Protein AF-A0A830EP19-F1 (afdb_monomer)

Radius of gyration: 11.17 Å; Cα contacts (8 Å, |Δi|>4): 169; chains: 1; bounding box: 26×20×31 Å

Nearest PDB s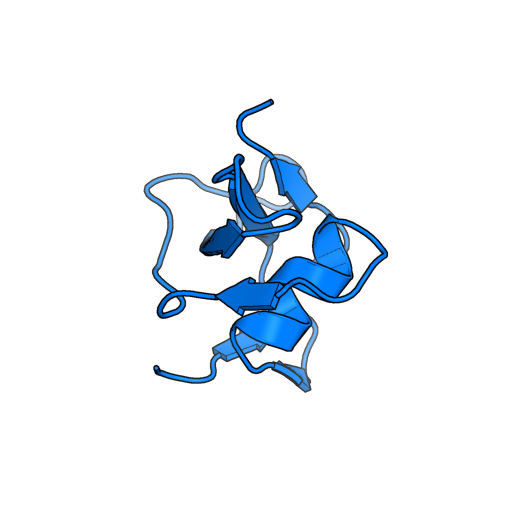tructures (foldseek):
  9esh-assembly1_m  TM=5.108E-01  e=5.356E+00  Schizosaccharomyces pombe
  8yrl-assembly1_B  TM=4.812E-01  e=5.356E+00  Aspergillus fumigatus CEA10
  6qp8-assembly1_B  TM=4.377E-01  e=7.117E+00  Drosophila melanogaster
  3pu2-assembly7_G  TM=2.451E-01  e=7.533E+00  Cereibacter sphaeroides 2.4.1

Solvent-accessible surface area (backbone atoms only — not comparable to full-atom values): 4160 Å² total; per-residue (Å²): 121,54,68,44,69,40,66,92,36,85,36,45,37,48,54,50,43,20,71,60,73,73,50,76,46,79,45,50,44,47,51,44,79,42,102,48,60,28,92,89,78,63,44,62,21,33,30,31,44,31,20,77,46,100,88,46,78,47,44,33,34,36,31,34,77,54,90,58,59,50,58,84,120

Secondary structure (DSSP, 8-state):
---EEETTEEE-HHHHHHHHHSS--SEE---EEEEEE-TTT--EEEEEEEEEETTEEEEEEEESSSS-EEE--

Mean predicted aligned error: 2.35 Å

Sequence (73 aa):
MSNRVVEGRMVTPERLAELVEGERPLEAESIEDAEMACPECGENVLSVGYMPSVTEFVTAYKCQECSWSDTDR

Structure (mmCIF, N/CA/C/O backbone):
data_AF-A0A830EP19-F1
#
_entry.id   AF-A0A830EP19-F1
#
loop_
_atom_site.group_PDB
_atom_site.id
_atom_site.type_symbol
_atom_site.label_atom_id
_atom_site.label_alt_id
_atom_site.label_comp_id
_atom_site.label_asym_id
_atom_site.label_entity_id
_atom_site.label_seq_id
_atom_site.pdbx_PDB_ins_code
_atom_site.Cartn_x
_atom_site.Cartn_y
_atom_site.Cartn_z
_atom_site.occupancy
_atom_site.B_iso_or_equiv
_atom_site.auth_seq_id
_atom_site.auth_comp_id
_atom_site.auth_asym_id
_atom_site.auth_atom_id
_atom_site.pdbx_PDB_model_num
ATOM 1 N N . MET A 1 1 ? 13.133 6.316 2.402 1.00 60.34 1 MET A N 1
ATOM 2 C CA . MET A 1 1 ? 12.657 4.920 2.343 1.00 60.34 1 MET A CA 1
ATOM 3 C C . MET A 1 1 ? 12.458 4.413 3.763 1.00 60.34 1 MET A C 1
ATOM 5 O O . MET A 1 1 ? 13.386 3.878 4.359 1.00 60.34 1 MET A O 1
ATOM 9 N N . SER A 1 2 ? 11.287 4.661 4.343 1.00 84.25 2 SER A N 1
ATOM 10 C CA . SER A 1 2 ? 10.957 4.181 5.687 1.00 84.25 2 SER A CA 1
ATOM 11 C C . SER A 1 2 ? 10.082 2.942 5.563 1.00 84.25 2 SER A C 1
ATOM 13 O O . SER A 1 2 ? 9.058 2.987 4.886 1.00 84.25 2 SER A O 1
ATOM 15 N N . ASN A 1 3 ? 10.485 1.847 6.205 1.00 93.50 3 ASN A N 1
ATOM 16 C CA . ASN A 1 3 ? 9.650 0.652 6.306 1.00 93.50 3 ASN A CA 1
ATOM 17 C C . ASN A 1 3 ? 8.438 0.944 7.198 1.00 93.50 3 ASN A C 1
ATOM 19 O O . ASN A 1 3 ? 8.522 1.762 8.119 1.00 93.50 3 ASN A O 1
ATOM 23 N N . ARG A 1 4 ? 7.329 0.246 6.961 1.00 95.88 4 ARG A N 1
ATOM 24 C CA . ARG A 1 4 ? 6.100 0.377 7.756 1.00 95.88 4 ARG A CA 1
ATOM 25 C C . ARG A 1 4 ? 5.594 -0.983 8.210 1.00 95.88 4 ARG A C 1
ATOM 27 O O . ARG A 1 4 ? 5.965 -2.012 7.651 1.00 95.88 4 ARG A O 1
ATOM 34 N N . VAL A 1 5 ? 4.779 -0.983 9.260 1.00 96.88 5 VAL A N 1
ATOM 35 C CA . VAL A 1 5 ? 4.077 -2.187 9.710 1.00 96.88 5 VAL A CA 1
ATOM 36 C C . VAL A 1 5 ? 2.757 -2.286 8.953 1.00 96.88 5 VAL A C 1
ATOM 38 O O . VAL A 1 5 ? 1.982 -1.330 8.950 1.00 96.88 5 VAL A O 1
ATOM 41 N N . VAL A 1 6 ? 2.542 -3.433 8.311 1.00 97.00 6 VAL A N 1
ATOM 42 C CA . VAL A 1 6 ? 1.323 -3.792 7.577 1.00 97.00 6 VAL A CA 1
ATOM 43 C C . VAL A 1 6 ? 0.974 -5.233 7.924 1.00 97.00 6 VAL A C 1
ATOM 45 O O . VAL A 1 6 ? 1.833 -6.114 7.858 1.00 97.00 6 VAL A O 1
ATOM 48 N N . GLU A 1 7 ? -0.264 -5.462 8.349 1.00 96.44 7 GLU A N 1
ATOM 49 C CA . GLU A 1 7 ? -0.805 -6.748 8.799 1.00 96.44 7 GLU A CA 1
ATOM 50 C C . GLU A 1 7 ? 0.121 -7.441 9.822 1.00 96.44 7 GLU A C 1
ATOM 52 O O . GLU A 1 7 ? 0.425 -8.636 9.746 1.00 96.44 7 GLU A O 1
ATOM 57 N N . GLY A 1 8 ? 0.653 -6.652 10.765 1.00 95.81 8 GLY A N 1
ATOM 58 C CA . GLY A 1 8 ? 1.564 -7.120 11.813 1.00 95.81 8 GLY A CA 1
ATOM 59 C C . GLY A 1 8 ? 2.980 -7.484 11.342 1.00 95.81 8 GLY A C 1
ATOM 60 O O . GLY A 1 8 ? 3.739 -8.086 12.105 1.00 95.81 8 GLY A O 1
ATOM 61 N N . ARG A 1 9 ? 3.368 -7.144 10.106 1.00 95.38 9 ARG A N 1
ATOM 62 C CA . ARG A 1 9 ? 4.694 -7.439 9.536 1.00 95.38 9 ARG A CA 1
ATOM 63 C C . ARG A 1 9 ? 5.403 -6.165 9.106 1.00 95.38 9 ARG A C 1
ATOM 65 O O . ARG A 1 9 ? 4.777 -5.228 8.631 1.00 95.38 9 ARG A O 1
ATOM 72 N N . MET A 1 10 ? 6.728 -6.138 9.245 1.00 96.81 10 MET A N 1
ATOM 73 C CA . MET A 1 10 ? 7.530 -5.051 8.685 1.00 96.81 10 MET A CA 1
ATOM 74 C C . MET A 1 10 ? 7.612 -5.211 7.164 1.00 96.81 10 MET A C 1
ATOM 76 O O . MET A 1 10 ? 8.005 -6.269 6.672 1.00 96.81 10 MET A O 1
ATOM 80 N N . VAL A 1 11 ? 7.262 -4.159 6.435 1.00 97.44 11 VAL A N 1
ATOM 81 C CA . VAL A 1 11 ? 7.178 -4.133 4.977 1.00 97.44 11 VAL A CA 1
ATOM 82 C C . VAL A 1 11 ? 8.044 -2.995 4.434 1.00 97.44 11 VAL A C 1
ATOM 84 O O . VAL A 1 11 ? 8.010 -1.868 4.934 1.00 97.44 11 VAL A O 1
ATOM 87 N N . THR A 1 12 ? 8.861 -3.318 3.430 1.00 97.81 12 THR A N 1
ATOM 88 C CA . THR A 1 12 ? 9.639 -2.350 2.644 1.00 97.81 12 THR A CA 1
ATOM 89 C C . THR A 1 12 ? 8.764 -1.743 1.546 1.00 97.81 12 THR A C 1
ATOM 91 O O . THR A 1 12 ? 7.758 -2.354 1.187 1.00 97.81 12 THR A O 1
ATOM 94 N N . PRO A 1 13 ? 9.130 -0.592 0.958 1.00 98.19 13 PRO A N 1
ATOM 95 C CA . PRO A 1 13 ? 8.304 0.004 -0.089 1.00 98.19 13 PRO A CA 1
ATOM 96 C C . PRO A 1 13 ? 8.070 -0.912 -1.299 1.00 98.19 13 PRO A C 1
ATOM 98 O O . PRO A 1 13 ? 6.930 -1.109 -1.704 1.00 98.19 13 PRO A O 1
ATOM 101 N N . GLU A 1 14 ? 9.117 -1.579 -1.795 1.00 97.75 14 GLU A N 1
ATOM 102 C CA . GLU A 1 14 ? 8.998 -2.565 -2.881 1.00 97.75 14 GLU A CA 1
ATOM 103 C C . GLU A 1 14 ? 8.067 -3.723 -2.515 1.00 97.75 14 GLU A C 1
ATOM 105 O O . GLU A 1 14 ? 7.283 -4.182 -3.342 1.00 97.75 14 GLU A O 1
ATOM 110 N N . ARG A 1 15 ? 8.127 -4.197 -1.261 1.00 97.88 15 ARG A N 1
ATOM 111 C CA . ARG A 1 15 ? 7.258 -5.280 -0.802 1.00 97.88 15 ARG A CA 1
ATOM 112 C C . ARG A 1 15 ? 5.815 -4.811 -0.641 1.00 97.88 15 ARG A C 1
ATOM 114 O O . ARG A 1 15 ? 4.915 -5.612 -0.857 1.00 97.88 15 ARG A O 1
ATOM 121 N N . LEU A 1 16 ? 5.587 -3.556 -0.255 1.00 97.94 16 LEU A N 1
ATOM 122 C CA . LEU A 1 16 ? 4.244 -2.985 -0.178 1.00 97.94 16 LEU A CA 1
ATOM 123 C C . LEU A 1 16 ? 3.615 -2.916 -1.570 1.00 97.94 16 LEU A C 1
ATOM 125 O O . LEU A 1 16 ? 2.501 -3.394 -1.743 1.00 97.94 16 LEU A O 1
ATOM 129 N N . ALA A 1 17 ? 4.360 -2.406 -2.553 1.00 98.06 17 ALA A N 1
ATOM 130 C CA . ALA A 1 17 ? 3.940 -2.396 -3.949 1.00 98.06 17 ALA A CA 1
ATOM 131 C C . ALA A 1 17 ? 3.669 -3.820 -4.466 1.00 98.06 17 ALA A C 1
ATOM 133 O O . ALA A 1 17 ? 2.606 -4.070 -5.021 1.00 98.06 17 ALA A O 1
ATOM 134 N N . GLU A 1 18 ? 4.559 -4.782 -4.187 1.00 98.00 18 GLU A N 1
ATOM 135 C CA . GLU A 1 18 ? 4.369 -6.193 -4.563 1.00 98.00 18 GLU A CA 1
ATOM 136 C C . GLU A 1 18 ? 3.105 -6.812 -3.945 1.00 98.00 18 GLU A C 1
ATOM 138 O O . GLU A 1 18 ? 2.444 -7.629 -4.580 1.00 98.00 18 GLU A O 1
ATOM 143 N N . LEU A 1 19 ? 2.751 -6.446 -2.708 1.00 97.31 19 LEU A N 1
ATOM 144 C CA . LEU A 1 19 ? 1.534 -6.946 -2.059 1.00 97.31 19 LEU A CA 1
ATOM 145 C C . LEU A 1 19 ? 0.253 -6.465 -2.752 1.00 97.31 19 LEU A C 1
ATOM 147 O O . LEU A 1 19 ? -0.746 -7.175 -2.682 1.00 97.31 19 LEU A O 1
ATOM 151 N N . VAL A 1 20 ? 0.281 -5.285 -3.375 1.00 97.69 20 VAL A N 1
ATOM 152 C CA . VAL A 1 20 ? -0.875 -4.696 -4.063 1.00 97.69 20 VAL A CA 1
ATOM 153 C C . VAL A 1 20 ? -0.915 -5.107 -5.536 1.00 97.69 20 VAL A C 1
ATOM 155 O O . VAL A 1 20 ? -1.946 -5.579 -6.000 1.00 97.69 20 VAL A O 1
ATOM 158 N N . GLU A 1 21 ? 0.205 -4.987 -6.253 1.00 96.69 21 GLU A N 1
ATOM 159 C CA . GLU A 1 21 ? 0.302 -5.296 -7.690 1.00 96.69 21 GLU A CA 1
ATOM 160 C C . GLU A 1 21 ? 0.331 -6.810 -7.963 1.00 96.69 21 GLU A C 1
ATOM 162 O O . GLU A 1 21 ? -0.059 -7.275 -9.030 1.00 96.69 21 GLU A O 1
ATOM 167 N N . GLY A 1 22 ? 0.800 -7.607 -6.997 1.00 97.00 22 GLY A N 1
ATOM 168 C CA . GLY A 1 22 ? 0.991 -9.053 -7.140 1.00 97.00 22 GLY A CA 1
ATOM 169 C C . GLY A 1 22 ? 2.322 -9.454 -7.788 1.00 97.00 22 GLY A C 1
ATOM 170 O O . GLY A 1 22 ? 2.689 -10.630 -7.741 1.00 97.00 22 GLY A O 1
ATOM 171 N N . GLU A 1 23 ? 3.077 -8.496 -8.328 1.00 96.19 23 GLU A N 1
ATOM 172 C CA . GLU A 1 23 ? 4.414 -8.678 -8.902 1.00 96.19 23 GLU A CA 1
ATOM 173 C C . GLU A 1 23 ? 5.408 -7.666 -8.315 1.00 96.19 23 GLU A C 1
ATOM 175 O O . GLU A 1 23 ? 5.027 -6.595 -7.841 1.00 96.19 23 GLU A O 1
ATOM 180 N N . ARG A 1 24 ? 6.708 -7.994 -8.314 1.00 96.38 24 ARG A N 1
ATOM 181 C CA . ARG A 1 24 ? 7.724 -7.050 -7.821 1.00 96.38 24 ARG A CA 1
ATOM 182 C C . ARG A 1 24 ? 7.923 -5.900 -8.807 1.00 96.38 24 ARG A C 1
ATOM 184 O O . ARG A 1 24 ? 8.169 -6.178 -9.981 1.00 96.38 24 ARG A O 1
ATOM 191 N N . PRO A 1 25 ? 7.920 -4.642 -8.334 1.00 97.31 25 PRO A N 1
ATOM 192 C CA . PRO A 1 25 ? 8.204 -3.500 -9.187 1.00 97.31 25 PRO A CA 1
ATOM 193 C C . PRO A 1 25 ? 9.692 -3.431 -9.548 1.00 97.31 25 PRO A C 1
ATOM 195 O O . PRO A 1 25 ? 10.537 -4.080 -8.927 1.00 97.31 25 PRO A O 1
ATOM 198 N N . LEU A 1 26 ? 10.015 -2.594 -10.531 1.00 97.56 26 LEU A N 1
ATOM 199 C CA . LEU A 1 26 ? 11.395 -2.226 -10.844 1.00 97.56 26 LEU A CA 1
ATOM 200 C C . LEU A 1 26 ? 11.984 -1.293 -9.781 1.00 97.56 26 LEU A C 1
ATOM 202 O O . LEU A 1 26 ? 13.144 -1.446 -9.410 1.00 97.56 26 LEU A O 1
ATOM 206 N N . GLU A 1 27 ? 11.186 -0.337 -9.309 1.00 97.25 27 GLU A N 1
ATOM 207 C CA . GLU A 1 27 ? 11.567 0.647 -8.294 1.00 97.25 27 GLU A CA 1
ATOM 208 C C . GLU A 1 27 ? 10.330 1.076 -7.492 1.00 97.25 27 GLU A C 1
ATOM 210 O O . GLU A 1 27 ? 9.209 1.028 -8.004 1.00 97.25 27 GLU A O 1
ATOM 215 N N . ALA 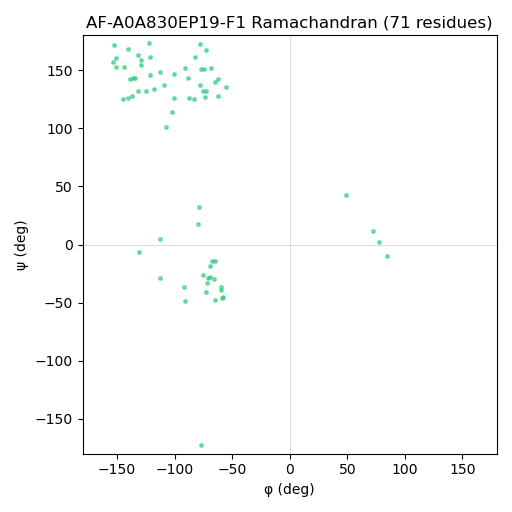A 1 28 ? 10.526 1.488 -6.238 1.00 98.00 28 ALA A N 1
ATOM 216 C CA . ALA A 1 28 ? 9.479 2.030 -5.379 1.00 98.00 28 ALA A CA 1
ATOM 217 C C . ALA A 1 28 ? 9.988 3.235 -4.576 1.00 98.00 28 ALA A C 1
ATOM 219 O O . ALA A 1 28 ? 11.121 3.250 -4.088 1.00 98.00 28 ALA A O 1
ATOM 220 N N . GLU A 1 29 ? 9.124 4.230 -4.407 1.00 97.62 29 GLU A N 1
ATOM 221 C CA . GLU A 1 29 ? 9.375 5.412 -3.589 1.00 97.62 29 GLU A CA 1
ATOM 222 C C . GLU A 1 29 ? 9.220 5.103 -2.092 1.00 97.62 29 GLU A C 1
ATOM 224 O O . GLU A 1 29 ? 9.115 3.956 -1.670 1.00 97.62 29 GLU A O 1
ATOM 229 N N . SER A 1 30 ? 9.271 6.116 -1.227 1.00 97.56 30 SER A N 1
ATOM 230 C CA . SER A 1 30 ? 9.061 5.891 0.210 1.00 97.56 30 SER A CA 1
ATOM 231 C C . SER A 1 30 ? 7.584 5.649 0.523 1.00 97.56 30 SER A C 1
ATOM 233 O O . SER A 1 30 ? 6.717 6.176 -0.156 1.00 97.56 30 SER A O 1
ATOM 235 N N . ILE A 1 31 ? 7.304 4.881 1.581 1.00 98.12 31 ILE A N 1
ATOM 236 C CA .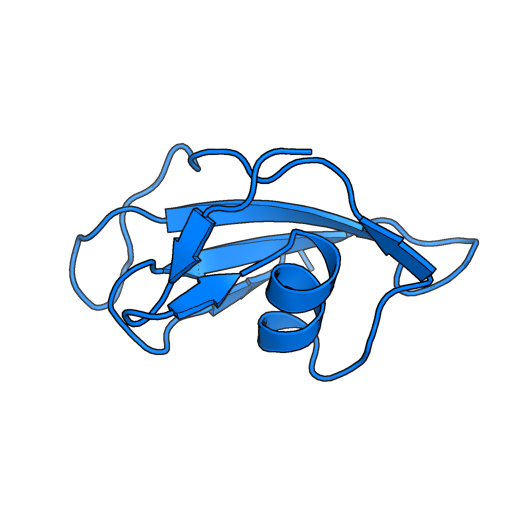 ILE A 1 31 ? 5.932 4.696 2.064 1.00 98.12 31 ILE A CA 1
ATOM 237 C C . ILE A 1 31 ? 5.471 5.958 2.800 1.00 98.12 31 ILE A C 1
ATOM 239 O O . ILE A 1 31 ? 6.169 6.430 3.709 1.00 98.12 31 ILE A O 1
ATOM 243 N N . GLU A 1 32 ? 4.278 6.434 2.463 1.00 97.56 32 GLU A N 1
ATOM 244 C CA . GLU A 1 32 ? 3.626 7.600 3.061 1.00 97.56 32 GLU A CA 1
ATOM 245 C C . GLU A 1 32 ? 2.265 7.227 3.666 1.00 97.56 32 GLU A C 1
ATOM 247 O O . GLU A 1 32 ? 1.712 6.164 3.383 1.00 97.56 32 GLU A O 1
ATOM 252 N N . ASP A 1 33 ? 1.751 8.072 4.561 1.00 97.00 33 ASP A N 1
ATOM 253 C CA . ASP A 1 33 ? 0.392 7.930 5.087 1.00 97.00 33 ASP A CA 1
ATOM 254 C C . ASP A 1 33 ? -0.575 8.585 4.087 1.00 97.00 33 ASP A C 1
ATOM 256 O O . ASP A 1 33 ? -0.395 9.747 3.719 1.00 97.00 33 ASP A O 1
ATOM 260 N N . ALA A 1 34 ? -1.578 7.844 3.622 1.00 96.62 34 ALA A N 1
ATOM 261 C CA . ALA A 1 34 ? -2.543 8.352 2.658 1.00 96.62 34 ALA A CA 1
ATOM 262 C C . ALA A 1 34 ? -3.568 9.270 3.339 1.00 96.62 34 ALA A C 1
ATOM 264 O O . ALA A 1 34 ? -3.943 9.076 4.496 1.00 96.62 34 ALA A O 1
ATOM 265 N N . GLU A 1 35 ? -4.107 10.233 2.593 1.00 94.62 35 GLU A N 1
ATOM 266 C CA . GLU A 1 35 ? -5.137 11.166 3.076 1.00 94.62 35 GLU A CA 1
ATOM 267 C C . GLU A 1 35 ? -6.549 10.538 3.098 1.00 94.62 35 GLU A C 1
ATOM 269 O O . GLU A 1 35 ? -7.554 11.213 2.869 1.00 94.62 35 GLU A O 1
ATOM 274 N N . MET A 1 36 ? -6.646 9.229 3.351 1.00 94.81 36 MET A N 1
ATOM 275 C CA . MET A 1 36 ? -7.907 8.489 3.404 1.00 94.81 36 MET A CA 1
ATOM 276 C C . MET A 1 36 ? -7.893 7.395 4.474 1.00 94.81 36 MET A C 1
ATOM 278 O O . MET A 1 36 ? -6.852 6.828 4.804 1.00 94.81 36 MET A O 1
ATOM 282 N N . ALA A 1 37 ? -9.081 7.069 4.980 1.00 97.62 37 ALA A N 1
ATOM 283 C CA . ALA A 1 37 ? -9.297 5.902 5.826 1.00 97.62 37 ALA A CA 1
ATOM 284 C C . ALA A 1 37 ? -9.670 4.683 4.973 1.00 97.62 37 ALA A C 1
ATOM 286 O O . ALA A 1 37 ? -10.273 4.813 3.905 1.00 97.62 37 ALA A O 1
ATOM 287 N N . CYS A 1 38 ? -9.346 3.491 5.469 1.00 98.19 38 CYS A N 1
ATOM 288 C CA . CYS A 1 38 ? -9.670 2.236 4.812 1.00 98.19 38 CYS A CA 1
ATOM 289 C C . CYS A 1 38 ? -11.196 2.082 4.694 1.00 98.19 38 CYS A C 1
ATOM 291 O O . CYS A 1 38 ? -11.890 2.162 5.712 1.00 98.19 38 CYS A O 1
ATOM 293 N N . PRO A 1 39 ? -11.740 1.807 3.496 1.00 97.75 39 PRO A N 1
ATOM 294 C CA . PRO A 1 39 ? -13.183 1.693 3.300 1.00 97.75 39 PRO A CA 1
ATOM 295 C C . PRO A 1 39 ? -13.793 0.451 3.966 1.00 97.75 39 PRO A C 1
ATOM 297 O O . PRO A 1 39 ? -15.003 0.411 4.177 1.00 97.75 39 PRO A O 1
ATOM 300 N N . GLU A 1 40 ? -12.982 -0.555 4.309 1.00 98.12 40 GLU A N 1
ATOM 301 C CA . GLU A 1 40 ? -13.468 -1.799 4.919 1.00 98.12 40 GLU A CA 1
ATOM 302 C C . GLU A 1 40 ? -13.472 -1.770 6.452 1.00 98.12 40 GLU A C 1
ATOM 304 O O . GLU A 1 40 ? -14.378 -2.331 7.069 1.00 98.12 40 GLU A O 1
ATOM 309 N N . CYS A 1 41 ? -12.484 -1.129 7.084 1.00 97.81 41 CYS A N 1
ATOM 310 C CA . CYS A 1 41 ? -12.333 -1.149 8.546 1.00 97.81 41 CYS A CA 1
ATOM 311 C C . CYS A 1 41 ? -12.134 0.225 9.202 1.00 97.81 41 CYS A C 1
ATOM 313 O O . CYS A 1 41 ? -12.139 0.302 10.427 1.00 97.81 41 CYS A O 1
ATOM 315 N N . GLY A 1 42 ? -11.985 1.304 8.428 1.00 97.50 42 GLY A N 1
ATOM 316 C CA . GLY A 1 42 ? -11.795 2.663 8.947 1.00 97.50 42 GLY A CA 1
ATOM 317 C C . GLY A 1 42 ? -10.384 2.986 9.457 1.00 97.50 42 GLY A C 1
ATOM 318 O O . GLY A 1 42 ? -10.165 4.097 9.927 1.00 97.50 42 GLY A O 1
ATOM 319 N N . GLU A 1 43 ? -9.440 2.048 9.357 1.00 97.69 43 GLU A N 1
ATOM 320 C CA . GLU A 1 43 ? -8.044 2.221 9.783 1.00 97.69 43 GLU A CA 1
ATOM 321 C C . GLU A 1 43 ? -7.207 3.032 8.784 1.00 97.69 43 GLU A C 1
ATOM 323 O O . GLU A 1 43 ? -7.640 3.326 7.667 1.00 97.69 43 GLU A O 1
ATOM 328 N N . ASN A 1 44 ? -5.975 3.362 9.173 1.00 97.56 44 ASN A N 1
ATOM 329 C CA . ASN A 1 44 ? -5.042 4.097 8.322 1.00 97.56 44 ASN A CA 1
ATOM 330 C C . ASN A 1 44 ? -4.680 3.324 7.044 1.00 97.56 44 ASN A C 1
ATOM 332 O O . ASN A 1 44 ? -4.479 2.100 7.041 1.00 97.56 44 ASN A O 1
ATOM 336 N N . VAL A 1 45 ? -4.550 4.078 5.956 1.00 98.44 45 VAL A N 1
ATOM 337 C CA . VAL A 1 45 ? -4.080 3.599 4.656 1.00 98.44 45 VAL A CA 1
ATOM 338 C C . VAL A 1 45 ? -2.693 4.166 4.401 1.00 98.44 45 VAL A C 1
ATOM 340 O O . VAL A 1 45 ? -2.430 5.337 4.658 1.00 98.44 45 VAL A O 1
ATOM 343 N N . LEU A 1 46 ? -1.805 3.325 3.886 1.0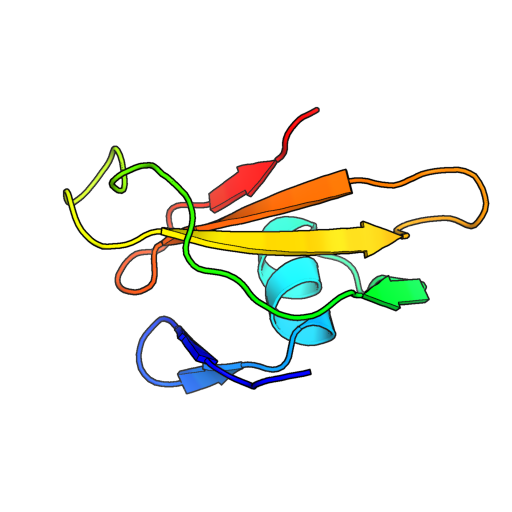0 98.25 46 LEU A N 1
ATOM 344 C CA . LEU A 1 46 ? -0.493 3.729 3.402 1.00 98.25 46 LEU A CA 1
ATOM 345 C C . LEU A 1 46 ? -0.521 3.838 1.883 1.00 98.25 46 LEU A C 1
ATOM 347 O O . LEU A 1 46 ? -1.193 3.038 1.228 1.00 98.25 46 LEU A O 1
ATOM 351 N N . SER A 1 47 ? 0.248 4.773 1.339 1.00 98.25 47 SER A N 1
ATOM 352 C CA . SER A 1 47 ? 0.516 4.884 -0.091 1.00 98.25 47 SER A CA 1
ATOM 353 C C . SER A 1 47 ? 1.981 4.590 -0.409 1.00 98.25 47 SER A C 1
ATOM 355 O O . SER A 1 47 ? 2.886 4.843 0.394 1.00 98.25 47 SER A O 1
ATOM 357 N N . VAL A 1 48 ? 2.222 4.039 -1.596 1.00 98.38 48 VAL A N 1
ATOM 358 C CA . VAL A 1 48 ? 3.562 3.911 -2.174 1.00 98.38 48 VAL A CA 1
ATOM 359 C C . VAL A 1 48 ? 3.495 4.098 -3.685 1.00 98.38 48 VAL A C 1
ATOM 361 O O . VAL A 1 48 ? 2.740 3.409 -4.370 1.00 98.38 48 VAL A O 1
ATOM 364 N N . GLY A 1 49 ? 4.293 5.031 -4.200 1.00 98.31 49 GLY A N 1
ATOM 365 C CA . GLY A 1 49 ? 4.548 5.162 -5.631 1.00 98.31 49 GLY A CA 1
ATOM 366 C C . GLY A 1 49 ? 5.547 4.105 -6.099 1.00 98.31 49 GLY A C 1
ATOM 367 O O . GLY A 1 49 ? 6.533 3.841 -5.407 1.00 98.31 49 GLY A O 1
ATOM 368 N N . TYR A 1 50 ? 5.314 3.475 -7.246 1.00 98.31 50 TYR A N 1
ATOM 369 C CA . TYR A 1 50 ? 6.223 2.472 -7.799 1.00 98.31 50 TYR A CA 1
ATOM 370 C C . TYR A 1 50 ? 6.178 2.405 -9.326 1.00 98.31 50 TYR A C 1
ATOM 372 O O . TYR A 1 50 ? 5.225 2.839 -9.972 1.00 98.31 50 TYR A O 1
ATOM 380 N N . MET A 1 51 ? 7.234 1.830 -9.902 1.00 98.12 51 MET A N 1
ATOM 381 C CA . MET A 1 51 ? 7.373 1.602 -11.337 1.00 98.12 51 MET A CA 1
ATOM 382 C C . MET A 1 51 ? 7.218 0.107 -11.653 1.00 98.12 51 MET A C 1
ATOM 384 O O . MET A 1 51 ? 8.177 -0.650 -11.470 1.00 98.12 51 MET A O 1
ATOM 388 N N . PRO A 1 52 ? 6.052 -0.360 -12.137 1.00 97.50 52 PRO A N 1
ATOM 389 C CA . PRO A 1 52 ? 5.896 -1.745 -12.595 1.00 97.50 52 PRO A CA 1
ATOM 390 C C . PRO A 1 52 ? 6.640 -1.998 -13.912 1.00 97.50 52 PRO A C 1
ATOM 392 O O . PRO A 1 52 ? 7.107 -3.103 -14.178 1.00 97.50 52 PRO A O 1
ATOM 395 N N . SER A 1 53 ? 6.793 -0.958 -14.735 1.00 96.75 53 SER A N 1
ATOM 396 C CA . SER A 1 5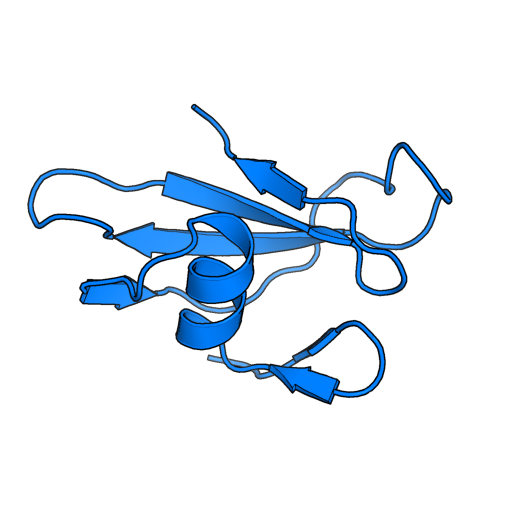3 ? 7.581 -0.977 -15.964 1.00 96.75 53 SER A CA 1
ATOM 397 C C . SER A 1 53 ? 8.338 0.339 -16.131 1.00 96.75 53 SER A C 1
ATOM 399 O O . SER A 1 53 ? 8.068 1.325 -15.454 1.00 96.75 53 SER A O 1
ATOM 401 N N . VAL A 1 54 ? 9.287 0.384 -17.067 1.00 96.44 54 VAL A N 1
ATOM 402 C CA . VAL A 1 54 ? 10.107 1.584 -17.320 1.00 96.44 54 VAL A CA 1
ATOM 403 C C . VAL A 1 54 ? 9.312 2.789 -17.844 1.00 96.44 54 VAL A C 1
ATOM 405 O O . VAL A 1 54 ? 9.840 3.897 -17.865 1.00 96.44 54 VAL A O 1
ATOM 408 N N . THR A 1 55 ? 8.072 2.589 -18.295 1.00 96.00 55 THR A N 1
ATOM 409 C CA . THR A 1 55 ? 7.218 3.634 -18.887 1.00 96.00 55 THR A CA 1
ATOM 410 C C . THR A 1 55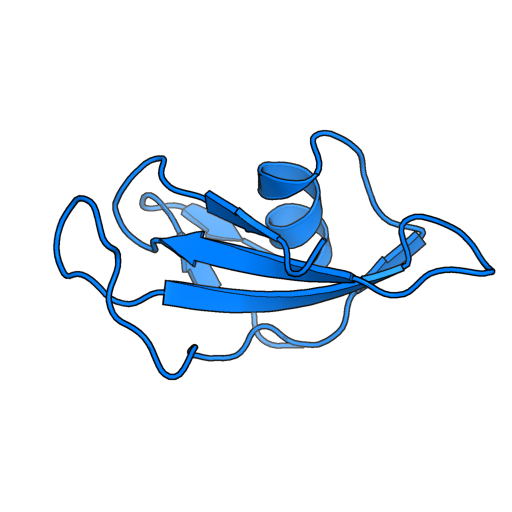 ? 6.006 3.988 -18.035 1.00 96.00 55 THR A C 1
ATOM 412 O O . THR A 1 55 ? 5.162 4.755 -18.490 1.00 96.00 55 THR A O 1
ATOM 415 N N . GLU A 1 56 ? 5.881 3.420 -16.840 1.00 96.62 56 GLU A N 1
ATOM 416 C CA . GLU A 1 56 ? 4.676 3.556 -16.033 1.00 96.62 56 GLU A CA 1
ATOM 417 C C . GLU A 1 56 ? 5.009 3.829 -14.570 1.00 96.62 56 GLU A C 1
ATOM 419 O O . GLU A 1 56 ? 5.979 3.295 -14.034 1.00 96.62 56 GLU A O 1
ATOM 424 N N . PHE A 1 57 ? 4.185 4.662 -13.941 1.00 97.88 57 PHE A N 1
ATOM 425 C CA . PHE A 1 57 ? 4.246 4.988 -12.525 1.00 97.88 57 PHE A CA 1
ATOM 426 C C . PHE A 1 57 ? 2.844 4.852 -11.941 1.00 97.88 57 PHE A C 1
ATOM 428 O O . PHE A 1 57 ? 1.889 5.350 -12.536 1.00 97.88 57 PHE A O 1
ATOM 435 N N . VAL A 1 58 ? 2.740 4.165 -10.810 1.00 98.31 58 VAL A N 1
ATOM 436 C CA . VAL A 1 58 ? 1.473 3.789 -10.177 1.00 98.31 58 VAL A CA 1
ATOM 437 C C . VAL A 1 58 ? 1.560 4.085 -8.696 1.00 98.31 58 VAL A C 1
ATOM 439 O O . VAL A 1 58 ? 2.598 3.853 -8.073 1.00 98.31 58 VAL A O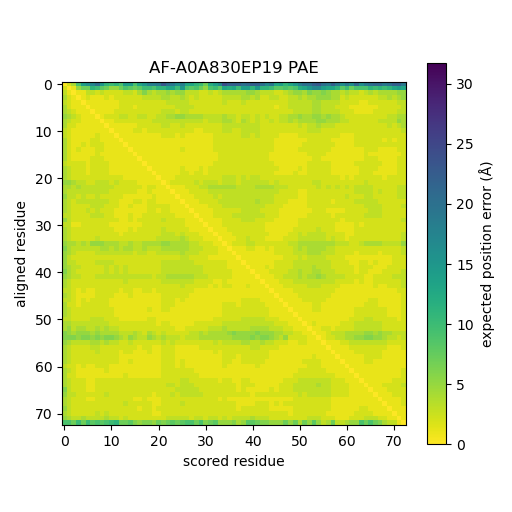 1
ATOM 442 N N . THR A 1 59 ? 0.456 4.538 -8.122 1.00 98.31 59 THR A N 1
ATOM 443 C CA . THR A 1 59 ? 0.313 4.700 -6.680 1.00 98.31 59 THR A CA 1
ATOM 444 C C . THR A 1 59 ? -0.511 3.543 -6.130 1.00 98.31 59 THR A C 1
ATOM 446 O O . THR A 1 59 ? -1.695 3.409 -6.431 1.00 98.31 59 THR A O 1
ATOM 449 N N . ALA A 1 60 ? 0.110 2.695 -5.312 1.00 98.25 60 ALA A N 1
ATOM 450 C CA . ALA A 1 60 ? -0.597 1.669 -4.552 1.00 98.25 60 ALA A CA 1
ATOM 451 C C . ALA A 1 60 ? -1.072 2.222 -3.208 1.00 98.25 60 ALA A C 1
ATOM 453 O O . ALA A 1 60 ? -0.343 2.956 -2.538 1.00 98.25 60 ALA A O 1
ATOM 454 N N . TYR A 1 61 ? -2.252 1.777 -2.785 1.00 98.44 61 TYR A N 1
ATOM 455 C CA . TYR A 1 61 ? -2.852 2.032 -1.483 1.00 98.44 61 TYR A CA 1
ATOM 456 C C . TYR A 1 61 ? -3.049 0.713 -0.743 1.00 98.44 61 TYR A C 1
ATOM 458 O O . TYR A 1 61 ? -3.551 -0.262 -1.304 1.00 98.44 61 TYR A O 1
ATOM 466 N N . LYS A 1 62 ? -2.672 0.665 0.534 1.00 98.50 62 LYS A N 1
ATOM 467 C CA . LYS A 1 62 ? -2.791 -0.544 1.354 1.00 98.50 62 LYS A CA 1
ATOM 468 C C . LYS A 1 62 ? -3.227 -0.202 2.771 1.00 98.50 62 LYS A C 1
ATOM 470 O O . LYS A 1 62 ? -2.586 0.608 3.441 1.00 98.50 62 LYS A O 1
ATOM 475 N N . CYS A 1 63 ? -4.301 -0.835 3.247 1.00 98.56 63 CYS A N 1
ATOM 476 C CA . CYS A 1 63 ? -4.677 -0.734 4.656 1.00 98.56 63 CYS A CA 1
ATOM 477 C C . CYS A 1 63 ? -3.597 -1.370 5.538 1.00 98.56 63 CYS A C 1
ATOM 479 O O . CYS A 1 63 ? -3.065 -2.432 5.212 1.00 98.56 63 CYS A O 1
ATOM 481 N N . GLN A 1 64 ? -3.295 -0.736 6.673 1.00 97.69 64 GLN A N 1
ATOM 482 C CA . GLN A 1 64 ? -2.324 -1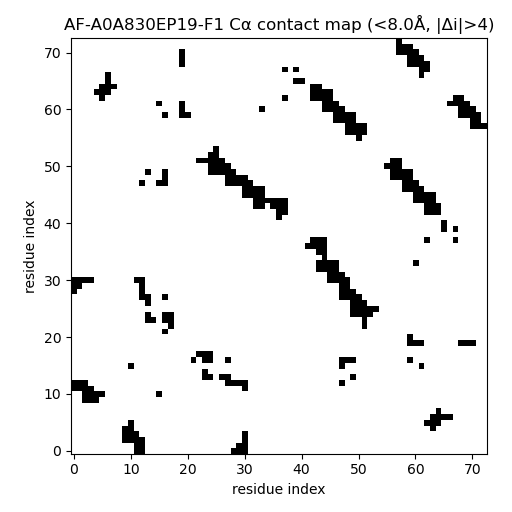.274 7.624 1.00 97.69 64 GLN A CA 1
ATOM 483 C C . GLN A 1 64 ? -2.805 -2.536 8.344 1.00 97.69 64 GLN A C 1
ATOM 485 O O . GLN A 1 64 ? -1.971 -3.354 8.714 1.00 97.69 64 GLN A O 1
ATOM 490 N N . GLU A 1 65 ? -4.114 -2.715 8.525 1.00 97.50 65 GLU A N 1
ATOM 491 C CA . GLU A 1 65 ? -4.652 -3.747 9.420 1.00 97.50 65 GLU A CA 1
ATOM 492 C C . GLU A 1 65 ? -5.404 -4.873 8.695 1.00 97.50 65 GLU A C 1
ATOM 494 O O . GLU A 1 65 ? -5.431 -6.001 9.186 1.00 97.50 65 GLU A O 1
ATOM 499 N N . CYS A 1 66 ? -6.008 -4.604 7.532 1.00 97.94 66 CYS A N 1
ATOM 500 C CA . CYS A 1 66 ? -6.794 -5.592 6.788 1.00 97.94 66 CYS A CA 1
ATOM 501 C C . CYS A 1 66 ? -6.275 -5.819 5.362 1.00 97.94 66 CYS A C 1
ATOM 503 O O . CYS A 1 66 ? -5.401 -5.111 4.859 1.00 97.94 66 CYS A O 1
ATOM 505 N N . SER A 1 67 ? -6.860 -6.807 4.681 1.00 97.50 67 SER A N 1
ATOM 506 C CA . SER A 1 67 ? -6.455 -7.217 3.336 1.00 97.50 67 SER A CA 1
ATOM 507 C C . SER A 1 67 ? -6.734 -6.181 2.246 1.00 97.50 67 SER A C 1
ATOM 509 O O . SER A 1 67 ? -6.147 -6.308 1.176 1.00 97.50 67 SER A O 1
ATOM 511 N N . TRP A 1 68 ? -7.555 -5.158 2.505 1.00 98.38 68 TRP A N 1
ATOM 512 C CA . TRP A 1 68 ? -7.903 -4.146 1.508 1.00 98.38 68 TRP A CA 1
ATOM 513 C C . TRP A 1 68 ? -6.672 -3.460 0.910 1.00 98.38 68 TRP A C 1
ATOM 515 O O . TRP A 1 68 ? -5.759 -3.046 1.634 1.00 98.38 68 TRP A O 1
ATOM 525 N N . SER A 1 69 ? -6.689 -3.314 -0.410 1.00 98.19 69 SER A N 1
ATOM 526 C CA . SER A 1 69 ? -5.710 -2.580 -1.203 1.00 98.19 69 SER A CA 1
ATOM 527 C C . SER A 1 69 ? -6.338 -2.081 -2.497 1.00 98.19 69 SER A C 1
ATOM 529 O O . SER A 1 69 ? -7.305 -2.678 -2.969 1.00 98.19 69 SER A O 1
ATOM 531 N N . ASP A 1 70 ? -5.757 -1.038 -3.079 1.00 98.19 70 ASP A N 1
ATOM 532 C CA . ASP A 1 70 ? -6.199 -0.459 -4.348 1.00 98.19 70 ASP A CA 1
ATOM 533 C C . ASP A 1 70 ? -5.038 0.230 -5.082 1.00 98.19 70 ASP A C 1
ATOM 535 O O . ASP A 1 70 ? -3.953 0.401 -4.519 1.00 98.19 70 ASP A O 1
ATOM 539 N N . THR A 1 71 ? -5.264 0.651 -6.323 1.00 97.88 71 THR A N 1
ATOM 540 C CA . THR A 1 71 ? -4.320 1.457 -7.115 1.00 97.88 71 THR A CA 1
ATOM 54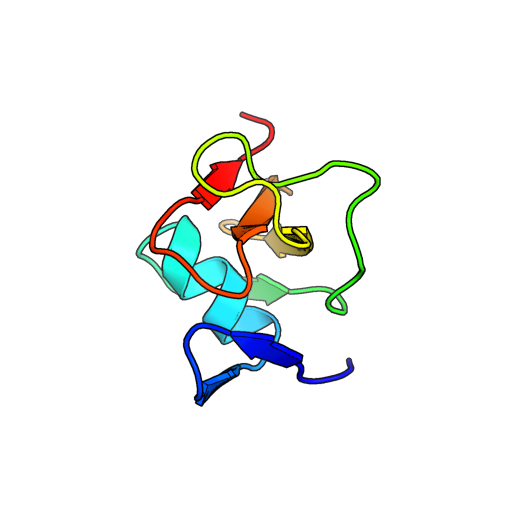1 C C . THR A 1 71 ? -5.025 2.652 -7.751 1.00 97.88 71 THR A C 1
ATOM 543 O O . THR A 1 71 ? -6.242 2.656 -7.872 1.00 97.88 71 THR A O 1
ATOM 546 N N . ASP A 1 72 ? -4.280 3.656 -8.203 1.00 95.56 72 ASP A N 1
ATOM 547 C CA . ASP A 1 72 ? -4.813 4.830 -8.917 1.00 95.56 72 ASP A CA 1
ATOM 548 C C . ASP A 1 72 ? -5.118 4.598 -10.416 1.00 95.56 72 ASP A C 1
ATOM 550 O O . ASP A 1 72 ? -5.269 5.563 -11.173 1.00 95.56 72 ASP A O 1
ATOM 554 N N . ARG A 1 73 ? -5.222 3.334 -10.844 1.00 92.38 73 ARG A N 1
ATOM 555 C CA . ARG A 1 73 ? -5.524 2.909 -12.221 1.00 92.38 73 ARG A CA 1
ATOM 556 C C . ARG A 1 73 ? -7.002 2.582 -12.439 1.00 92.38 73 ARG A C 1
ATOM 558 O O . ARG A 1 73 ? -7.635 2.016 -11.523 1.00 92.38 73 ARG A O 1
#

Foldseek 3Di:
DDWDAAQNDTAFQQRQVCLAVVHGFPDKDHKDWDPDADPPPRATKIWIWTHNDPVDIKIKIGGRHDSDIDIPD

InterPro domains:
  IPR043813 Protein of unknown function DUF5795 [PF19108] (1-73)

Organism: NCBI:txid931585

pLDDT: mean 96.63, std 4.68, range [60.34, 98.56]